Protein AF-A0A7S0H3J4-F1 (afdb_monomer_lite)

pLDDT: mean 91.55, std 8.83, range [59.66, 98.5]

Structure (mmCIF, N/CA/C/O backbone):
data_AF-A0A7S0H3J4-F1
#
_entry.id   AF-A0A7S0H3J4-F1
#
loop_
_atom_site.group_PDB
_atom_site.id
_atom_site.type_symbol
_atom_site.label_atom_id
_atom_site.label_alt_id
_atom_site.label_comp_id
_atom_site.label_asym_id
_atom_site.label_entity_id
_atom_site.label_seq_id
_atom_site.pdbx_PDB_ins_code
_atom_site.Cartn_x
_atom_site.Cartn_y
_atom_site.Cartn_z
_atom_site.occupancy
_atom_site.B_iso_or_equiv
_atom_site.auth_seq_id
_atom_site.auth_comp_id
_atom_site.auth_asym_id
_atom_site.auth_atom_id
_atom_site.pdbx_PDB_model_num
ATOM 1 N N . MET A 1 1 ? 15.951 2.428 -13.090 1.00 91.62 1 MET A N 1
ATOM 2 C CA . MET A 1 1 ? 15.446 2.429 -11.697 1.00 91.62 1 MET A CA 1
ATOM 3 C C . MET A 1 1 ? 15.013 3.798 -11.213 1.00 91.62 1 MET A C 1
ATOM 5 O O . MET A 1 1 ? 13.937 3.870 -10.650 1.00 91.62 1 MET A O 1
ATOM 9 N N . GLU A 1 2 ? 15.771 4.869 -11.449 1.00 92.75 2 GLU A N 1
ATOM 10 C CA . GLU A 1 2 ? 15.424 6.217 -10.960 1.00 92.75 2 GLU A CA 1
ATOM 11 C C . GLU A 1 2 ? 14.005 6.674 -11.337 1.00 92.75 2 GLU A C 1
ATOM 13 O O . GLU A 1 2 ? 13.215 7.003 -10.460 1.00 92.75 2 GLU A O 1
ATOM 18 N N . LYS A 1 3 ? 13.626 6.559 -12.618 1.00 90.44 3 LYS A N 1
ATOM 19 C CA . LYS A 1 3 ? 12.255 6.855 -13.075 1.00 90.44 3 LYS A CA 1
ATOM 20 C C . LYS A 1 3 ? 11.191 6.038 -12.329 1.00 90.44 3 LYS A C 1
ATOM 22 O O . LYS A 1 3 ? 10.185 6.591 -11.914 1.00 90.44 3 LYS A O 1
ATOM 27 N N . LEU A 1 4 ? 11.425 4.737 -12.123 1.00 93.88 4 LEU A N 1
ATOM 28 C CA . LEU A 1 4 ? 10.499 3.881 -11.370 1.00 93.88 4 LEU A CA 1
ATOM 29 C C . LEU A 1 4 ? 10.384 4.332 -9.907 1.00 93.88 4 LEU A C 1
ATOM 31 O O . LEU A 1 4 ? 9.294 4.306 -9.345 1.00 93.88 4 LEU A O 1
ATOM 35 N N . ALA A 1 5 ? 11.494 4.746 -9.293 1.00 95.81 5 ALA A N 1
ATOM 36 C CA . ALA A 1 5 ? 11.522 5.196 -7.906 1.00 95.81 5 ALA A CA 1
ATOM 37 C C . ALA A 1 5 ? 10.745 6.507 -7.709 1.00 95.81 5 ALA A C 1
ATOM 39 O O . ALA A 1 5 ? 9.958 6.595 -6.773 1.00 95.81 5 ALA A O 1
ATOM 40 N N . VAL A 1 6 ? 10.918 7.487 -8.603 1.00 95.50 6 VAL A N 1
ATOM 41 C CA . VAL A 1 6 ? 10.174 8.758 -8.553 1.00 95.50 6 VAL A CA 1
ATOM 42 C C . VAL A 1 6 ? 8.676 8.507 -8.720 1.00 95.50 6 VAL A C 1
ATOM 44 O O . VAL A 1 6 ? 7.904 8.824 -7.821 1.00 95.50 6 VAL A O 1
ATOM 47 N N . GLU A 1 7 ? 8.275 7.836 -9.804 1.00 94.62 7 GLU A N 1
ATOM 48 C CA . GLU A 1 7 ? 6.858 7.586 -10.113 1.00 94.62 7 GLU A CA 1
ATOM 49 C C . GLU A 1 7 ? 6.164 6.772 -9.004 1.00 94.62 7 GLU A C 1
ATOM 51 O O . GLU A 1 7 ? 5.056 7.099 -8.581 1.00 94.62 7 GLU A O 1
ATOM 56 N N . SER A 1 8 ? 6.823 5.731 -8.474 1.00 97.12 8 SER A N 1
ATOM 57 C CA . SER A 1 8 ? 6.247 4.910 -7.397 1.00 97.12 8 SER A CA 1
ATOM 58 C C . SER A 1 8 ? 6.123 5.672 -6.078 1.00 97.12 8 SER A C 1
ATOM 60 O O . SER A 1 8 ? 5.099 5.554 -5.404 1.00 97.12 8 SER A O 1
ATOM 62 N N . CYS A 1 9 ? 7.135 6.464 -5.712 1.00 97.44 9 CYS A N 1
ATOM 63 C CA . CYS A 1 9 ? 7.139 7.254 -4.484 1.00 97.44 9 CYS A CA 1
ATOM 64 C C . CYS A 1 9 ? 6.070 8.348 -4.525 1.00 97.44 9 CYS A C 1
ATOM 66 O O . CYS A 1 9 ? 5.322 8.512 -3.558 1.00 97.44 9 CYS A O 1
ATOM 68 N N . ASP A 1 10 ? 5.955 9.052 -5.650 1.00 97.19 10 ASP A N 1
ATOM 69 C CA . ASP A 1 10 ? 4.958 10.103 -5.833 1.00 97.19 10 ASP A CA 1
ATOM 70 C C . ASP A 1 10 ? 3.545 9.521 -5.799 1.00 97.19 10 ASP A C 1
ATOM 72 O O . ASP A 1 10 ? 2.686 10.029 -5.075 1.00 97.19 10 ASP A O 1
ATOM 76 N N . TYR A 1 11 ? 3.311 8.398 -6.487 1.00 97.81 11 TYR A N 1
ATOM 77 C CA . TYR A 1 11 ? 2.022 7.712 -6.438 1.00 97.81 11 TYR A CA 1
ATOM 78 C C . TYR A 1 11 ? 1.669 7.255 -5.017 1.00 97.81 11 TYR A C 1
ATOM 80 O O . TYR A 1 11 ? 0.573 7.535 -4.527 1.00 97.81 11 TYR A O 1
ATOM 88 N N . TYR A 1 12 ? 2.609 6.611 -4.318 1.00 98.19 12 TYR A N 1
ATOM 89 C CA . TYR A 1 12 ? 2.420 6.190 -2.930 1.00 98.19 12 TYR A CA 1
ATOM 90 C C . TYR A 1 12 ? 2.068 7.376 -2.027 1.00 98.19 12 TYR A C 1
ATOM 92 O O . TYR A 1 12 ? 1.107 7.310 -1.262 1.00 98.19 12 TYR A O 1
ATOM 100 N N . ARG A 1 13 ? 2.821 8.480 -2.119 1.00 97.12 13 ARG A N 1
ATOM 101 C CA . ARG A 1 13 ? 2.597 9.667 -1.283 1.00 97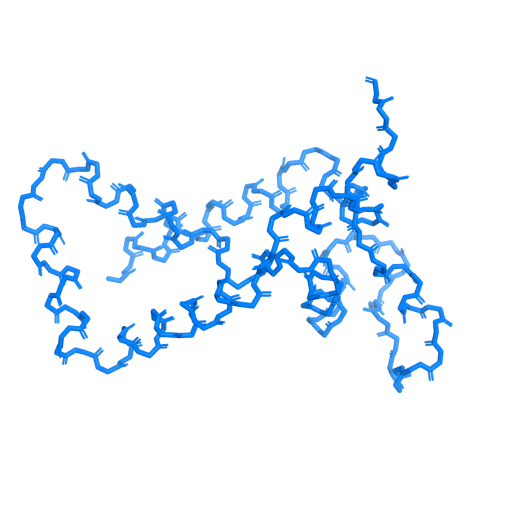.12 13 ARG A CA 1
ATOM 102 C C . ARG A 1 13 ? 1.260 10.327 -1.580 1.00 97.12 13 ARG A C 1
ATOM 104 O O . ARG A 1 13 ? 0.574 10.740 -0.648 1.00 97.12 13 ARG A O 1
ATOM 111 N N . ASN A 1 14 ? 0.870 10.380 -2.849 1.00 97.56 14 ASN A N 1
ATOM 112 C CA . ASN A 1 14 ? -0.416 10.933 -3.243 1.00 97.56 14 ASN A CA 1
ATOM 113 C C . ASN A 1 14 ? -1.583 10.133 -2.654 1.00 97.56 14 ASN A C 1
ATOM 115 O O . ASN A 1 14 ? -2.521 10.719 -2.114 1.00 97.56 14 ASN A O 1
ATOM 119 N N . VAL A 1 15 ? -1.493 8.803 -2.665 1.00 97.50 15 VAL A N 1
ATOM 120 C CA . VAL A 1 15 ? -2.519 7.944 -2.061 1.00 97.50 15 VAL A CA 1
ATOM 121 C C . VAL A 1 15 ? -2.498 8.041 -0.531 1.00 97.50 15 VAL A C 1
ATOM 123 O O . VAL A 1 15 ? -3.525 8.297 0.083 1.00 97.50 15 VAL A O 1
ATOM 126 N N . VAL A 1 16 ? -1.339 7.884 0.109 1.00 96.56 16 VAL A N 1
ATOM 127 C CA . VAL A 1 16 ? -1.261 7.732 1.575 1.00 96.56 16 VAL A CA 1
ATOM 128 C C . VAL A 1 16 ? -1.343 9.060 2.331 1.00 96.56 16 VAL A C 1
ATOM 130 O O . VAL A 1 16 ? -1.910 9.111 3.423 1.00 96.56 16 VAL A O 1
ATOM 133 N N . TYR A 1 17 ? -0.761 10.133 1.792 1.00 94.94 17 TYR A N 1
ATOM 134 C CA . TYR A 1 17 ? -0.661 11.419 2.489 1.00 94.94 17 TYR A CA 1
ATOM 135 C C . TYR A 1 17 ? -1.597 12.486 1.926 1.00 94.94 17 TYR A C 1
ATOM 137 O O . TYR A 1 17 ? -2.098 13.297 2.703 1.00 94.94 17 TYR A O 1
ATOM 145 N N . ASN A 1 18 ? -1.856 12.476 0.615 1.00 95.38 18 ASN A N 1
ATOM 146 C CA . ASN A 1 18 ? -2.610 13.553 -0.039 1.00 95.38 18 ASN A CA 1
ATOM 147 C C . ASN A 1 18 ? -4.078 13.194 -0.320 1.00 95.38 18 ASN A C 1
ATOM 149 O O . ASN A 1 18 ? -4.870 14.078 -0.640 1.00 95.38 18 ASN A O 1
ATOM 153 N N . THR A 1 19 ? -4.476 11.926 -0.174 1.00 96.12 19 THR A N 1
ATOM 154 C CA . THR A 1 19 ? -5.883 11.529 -0.320 1.00 96.12 19 THR A CA 1
ATOM 155 C C . THR A 1 19 ? -6.665 11.898 0.934 1.00 96.12 19 THR A C 1
ATOM 157 O O . THR A 1 19 ? -6.429 11.378 2.031 1.00 96.12 19 THR A O 1
ATOM 160 N N . ARG A 1 20 ? -7.636 12.802 0.772 1.00 94.62 20 ARG A N 1
ATOM 161 C CA . ARG A 1 20 ? -8.559 13.176 1.847 1.00 94.62 20 ARG A CA 1
ATOM 162 C C . ARG A 1 20 ? -9.302 11.932 2.338 1.00 94.62 20 ARG A C 1
ATOM 164 O O . ARG A 1 20 ? -9.814 11.162 1.537 1.00 94.62 20 ARG A O 1
ATOM 171 N N . GLY A 1 21 ? -9.351 11.748 3.654 1.00 94.06 21 GLY A N 1
ATOM 172 C CA . GLY A 1 21 ? -10.011 10.596 4.274 1.00 94.06 21 GLY A CA 1
ATOM 173 C C . GLY A 1 21 ? -9.157 9.326 4.352 1.00 94.06 21 GLY A C 1
ATOM 174 O O . GLY A 1 21 ? -9.588 8.373 4.987 1.00 94.06 21 GLY A O 1
ATOM 175 N N . PHE A 1 22 ? -7.922 9.298 3.822 1.00 95.56 22 PHE A N 1
ATOM 176 C CA . PHE A 1 22 ? -7.090 8.083 3.857 1.00 95.56 22 PHE A CA 1
ATOM 177 C C . PHE A 1 22 ? -6.886 7.527 5.274 1.00 95.56 22 PHE A C 1
ATOM 179 O O . PHE A 1 22 ? -7.004 6.328 5.504 1.00 95.56 22 PHE A O 1
ATOM 186 N N . ASN A 1 23 ? -6.600 8.396 6.250 1.00 93.56 23 ASN A N 1
ATOM 187 C CA . ASN A 1 23 ? -6.393 7.976 7.640 1.00 93.56 23 ASN A CA 1
ATOM 188 C C . ASN A 1 23 ? -7.658 7.381 8.275 1.00 93.56 23 ASN A C 1
ATOM 190 O O . ASN A 1 23 ? -7.559 6.490 9.119 1.00 93.56 23 ASN A O 1
ATOM 194 N N . GLU A 1 24 ? -8.823 7.907 7.906 1.00 94.06 24 GLU A N 1
ATOM 195 C CA . GLU A 1 24 ? -10.114 7.420 8.379 1.00 94.06 24 GLU A CA 1
ATOM 196 C C . GLU A 1 24 ? -10.431 6.077 7.732 1.00 94.06 24 GLU A C 1
ATOM 198 O O . GLU A 1 24 ? -10.609 5.099 8.452 1.00 94.06 24 GLU A O 1
ATOM 203 N N . PHE A 1 25 ? -10.342 6.005 6.401 1.00 95.62 25 PHE A N 1
ATOM 204 C CA . PHE A 1 25 ? -10.478 4.770 5.640 1.00 95.62 25 PHE A CA 1
ATOM 205 C C . PHE A 1 25 ? -9.558 3.674 6.178 1.00 95.62 25 PHE A C 1
ATOM 207 O O . PHE A 1 25 ? -10.027 2.591 6.495 1.00 95.62 25 PHE A O 1
ATOM 214 N N . PHE A 1 26 ? -8.266 3.947 6.364 1.00 95.75 26 PHE A N 1
ATOM 215 C CA . PHE A 1 26 ? -7.315 2.987 6.930 1.00 95.75 26 PHE A CA 1
ATOM 216 C C . PHE A 1 26 ? -7.712 2.521 8.339 1.00 95.75 26 PHE A C 1
ATOM 218 O O . PHE A 1 26 ? -7.550 1.351 8.673 1.00 95.75 26 PHE A O 1
ATOM 225 N N . GLY A 1 27 ? -8.222 3.428 9.173 1.00 94.31 27 GLY A N 1
ATOM 226 C CA . GLY A 1 27 ? -8.648 3.105 10.530 1.00 94.31 27 GLY A CA 1
ATOM 227 C C . GLY A 1 27 ? -9.962 2.327 10.623 1.00 94.31 27 GLY A C 1
ATOM 228 O O . GLY A 1 27 ? -10.189 1.730 11.665 1.00 94.31 27 GLY A O 1
ATOM 229 N N . LEU A 1 28 ? -10.806 2.372 9.588 1.00 95.62 28 LEU A N 1
ATOM 230 C CA . LEU A 1 28 ? -12.084 1.653 9.511 1.00 95.62 28 LEU A CA 1
ATOM 231 C C . LEU A 1 28 ? -11.948 0.327 8.752 1.00 95.62 28 LEU A C 1
ATOM 233 O O . LEU A 1 28 ? -12.432 -0.705 9.191 1.00 95.62 28 LEU A O 1
ATOM 237 N N . SER A 1 29 ? -11.236 0.348 7.627 1.00 96.62 29 SER A N 1
ATOM 238 C CA . SER A 1 29 ? -11.038 -0.809 6.746 1.00 96.62 29 SER A CA 1
ATOM 239 C C . SER A 1 29 ? -9.952 -1.770 7.224 1.00 96.62 29 SER A C 1
ATOM 241 O O . SER A 1 29 ? -9.701 -2.765 6.553 1.00 96.62 29 SER A O 1
ATOM 243 N N . THR A 1 30 ? -9.270 -1.488 8.341 1.00 96.75 30 THR A N 1
ATOM 244 C CA . THR A 1 30 ? -8.264 -2.382 8.928 1.00 96.75 30 THR A CA 1
ATOM 245 C C . THR A 1 30 ? -8.378 -2.413 10.449 1.00 96.75 30 THR A C 1
ATOM 247 O O . THR A 1 30 ? -8.716 -1.390 11.043 1.00 96.75 30 THR A O 1
ATOM 250 N N . PRO A 1 31 ? -7.982 -3.518 11.110 1.00 94.75 31 PRO A N 1
ATOM 251 C CA . PRO A 1 31 ? -8.048 -3.627 12.566 1.00 94.75 31 PRO A CA 1
ATOM 252 C C . PRO A 1 31 ? -6.904 -2.881 13.285 1.00 94.75 31 PRO A C 1
ATOM 254 O O . PRO A 1 31 ? -6.467 -3.267 14.368 1.00 94.75 31 PRO A O 1
ATOM 257 N N . VAL A 1 32 ? -6.300 -1.859 12.662 1.00 92.00 32 VAL A N 1
ATOM 258 C CA . VAL A 1 32 ? -5.098 -1.189 13.195 1.00 92.00 32 VAL A CA 1
ATOM 259 C C . VAL A 1 32 ? -5.346 -0.520 14.550 1.00 92.00 32 VAL A C 1
ATOM 261 O O . VAL A 1 32 ? -4.408 -0.375 15.340 1.00 92.00 32 VAL A O 1
ATOM 264 N N . ARG A 1 33 ? -6.583 -0.081 14.813 1.00 89.19 33 ARG A N 1
ATOM 265 C CA . ARG A 1 33 ? -6.968 0.546 16.083 1.00 89.19 33 ARG A CA 1
ATOM 266 C C . ARG A 1 33 ? -7.004 -0.516 17.176 1.00 89.19 33 ARG A C 1
ATOM 268 O O . ARG A 1 33 ? -6.280 -0.395 18.158 1.00 89.19 33 ARG A O 1
ATOM 275 N N . GLU A 1 34 ? -7.693 -1.614 16.901 1.00 90.31 34 GLU A N 1
ATOM 276 C CA . GLU A 1 34 ? -7.876 -2.761 17.783 1.00 90.31 34 GLU A CA 1
ATOM 277 C C . GLU A 1 34 ? -6.532 -3.433 18.085 1.00 90.31 34 GLU A C 1
ATOM 279 O O . GLU A 1 34 ? -6.229 -3.718 19.237 1.00 90.31 34 GLU A O 1
ATOM 284 N N . ILE A 1 35 ? -5.652 -3.599 17.089 1.00 86.00 35 ILE A N 1
ATOM 285 C CA . ILE A 1 35 ? -4.280 -4.107 17.288 1.00 86.00 35 ILE A CA 1
ATOM 286 C C . ILE A 1 35 ? -3.497 -3.253 18.296 1.00 86.00 35 ILE A C 1
ATOM 288 O O . ILE A 1 35 ? -2.640 -3.774 19.009 1.00 86.00 35 ILE A O 1
ATOM 292 N N . GLY A 1 36 ? -3.751 -1.942 18.339 1.00 81.62 36 GLY A N 1
ATOM 293 C CA . GLY A 1 36 ? -3.140 -1.041 19.313 1.00 81.62 36 GLY A CA 1
ATOM 294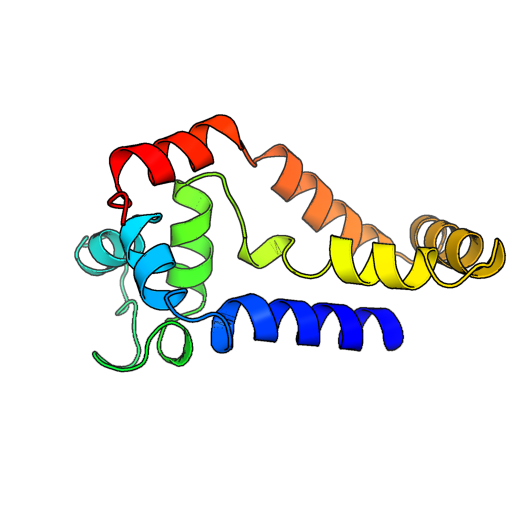 C C . GLY A 1 36 ? -3.629 -1.262 20.744 1.00 81.62 36 GLY A C 1
ATOM 295 O O . GLY A 1 36 ? -2.856 -1.028 21.672 1.00 81.62 36 GLY A O 1
ATOM 296 N N . ASP A 1 37 ? -4.867 -1.726 20.898 1.00 84.88 37 ASP A N 1
ATOM 297 C CA . ASP A 1 37 ? -5.522 -1.962 22.187 1.00 84.88 37 ASP A CA 1
ATOM 298 C C . ASP A 1 37 ? -5.297 -3.395 22.697 1.00 84.88 37 ASP A C 1
ATOM 300 O O . ASP A 1 37 ? -5.302 -3.658 23.903 1.00 84.88 37 ASP A O 1
ATOM 304 N N . LEU A 1 38 ? -5.043 -4.336 21.786 1.00 84.12 38 LEU A N 1
ATOM 305 C CA . LEU A 1 38 ? -4.715 -5.715 22.116 1.00 84.12 38 LEU A CA 1
ATOM 306 C C . LEU A 1 38 ? -3.309 -5.825 22.731 1.00 84.12 38 LEU A C 1
ATOM 308 O O . LEU A 1 38 ? -2.326 -5.276 22.229 1.00 84.12 38 LEU A O 1
ATOM 312 N N . LYS A 1 39 ? -3.177 -6.643 23.785 1.00 77.44 39 LYS A N 1
ATOM 313 C CA . LYS A 1 39 ? -1.902 -6.940 24.475 1.00 77.44 39 LYS A CA 1
ATOM 314 C C . LYS A 1 39 ? -0.989 -7.895 23.681 1.00 77.44 39 LYS A C 1
ATOM 316 O O . LYS A 1 39 ? -0.372 -8.787 24.253 1.00 77.44 39 LYS A O 1
ATOM 321 N N . ILE A 1 40 ? -0.927 -7.738 22.358 1.00 79.50 40 ILE A N 1
ATOM 322 C CA . ILE A 1 40 ? -0.146 -8.590 21.444 1.00 79.50 40 ILE A CA 1
ATOM 323 C C . ILE A 1 40 ? 1.261 -8.010 21.221 1.00 79.50 40 ILE A C 1
ATOM 325 O O . ILE A 1 40 ? 2.219 -8.744 20.991 1.00 79.50 40 ILE A O 1
ATOM 329 N N . GLY A 1 41 ? 1.409 -6.684 21.299 1.00 73.69 41 GLY A N 1
ATOM 330 C CA . GLY A 1 41 ? 2.685 -5.997 21.105 1.00 73.69 41 GLY A CA 1
ATOM 331 C C . GLY A 1 41 ? 3.366 -5.606 22.417 1.00 73.69 41 GLY A C 1
ATOM 332 O O . GLY A 1 41 ? 2.726 -5.114 23.337 1.00 73.69 41 GLY A O 1
ATOM 333 N N . SER A 1 42 ? 4.696 -5.716 22.472 1.00 80.00 42 SER A N 1
ATOM 334 C CA . SER A 1 42 ? 5.504 -5.189 23.589 1.00 80.00 42 SER A CA 1
ATOM 335 C C . SER A 1 42 ? 5.694 -3.667 23.546 1.00 80.00 42 SER A C 1
ATOM 337 O O . SER A 1 42 ? 6.204 -3.069 24.491 1.00 80.00 42 SER A O 1
ATOM 339 N N . ARG A 1 43 ? 5.344 -3.025 22.424 1.00 82.31 43 ARG A N 1
ATOM 340 C CA . ARG A 1 43 ? 5.594 -1.604 22.156 1.00 82.31 43 ARG A CA 1
ATOM 341 C C . ARG A 1 43 ? 4.309 -0.900 21.713 1.00 82.31 43 ARG A C 1
ATOM 343 O O . ARG A 1 43 ? 3.533 -1.502 20.975 1.00 82.31 43 ARG A O 1
ATOM 350 N N . PRO A 1 44 ? 4.143 0.399 22.031 1.00 78.06 44 PRO A N 1
ATOM 351 C CA . PRO A 1 44 ? 3.019 1.189 21.535 1.00 78.06 44 PRO A CA 1
ATOM 352 C C . PRO A 1 44 ? 2.983 1.228 20.003 1.00 78.06 44 PRO A C 1
ATOM 354 O O . PRO A 1 44 ? 4.019 1.431 19.360 1.00 78.06 44 PRO A O 1
ATOM 357 N N . SER A 1 45 ? 1.792 1.101 19.416 1.00 78.94 45 SER A N 1
ATOM 358 C CA . SER A 1 45 ? 1.592 1.113 17.959 1.00 78.94 45 SER A CA 1
ATOM 359 C C . SER A 1 45 ? 1.903 2.476 17.313 1.00 78.94 45 SER A C 1
ATOM 361 O O . SER A 1 45 ? 2.316 2.555 16.151 1.00 78.94 45 SER A O 1
ATOM 363 N N . ARG A 1 46 ? 1.781 3.569 18.077 1.00 79.19 46 ARG A N 1
ATOM 364 C CA . ARG A 1 46 ? 2.006 4.952 17.628 1.00 79.19 46 ARG A CA 1
ATOM 365 C C . ARG A 1 46 ? 3.067 5.664 18.465 1.00 79.19 46 ARG A C 1
ATOM 367 O O . ARG A 1 46 ? 3.335 5.298 19.606 1.00 79.19 46 ARG A O 1
ATOM 374 N N . ARG A 1 47 ? 3.694 6.687 17.877 1.00 79.50 47 ARG A N 1
ATOM 375 C CA . ARG A 1 47 ? 4.635 7.592 18.570 1.00 79.50 47 ARG A CA 1
ATOM 376 C C . ARG A 1 47 ? 3.932 8.752 19.286 1.00 79.50 47 ARG A C 1
ATOM 378 O O . ARG A 1 47 ? 4.498 9.309 20.212 1.00 79.50 47 ARG A O 1
ATOM 385 N N . SER A 1 48 ? 2.728 9.118 18.849 1.00 76.69 48 SER A N 1
ATOM 386 C CA . SER A 1 48 ? 1.864 10.135 19.464 1.00 76.69 48 SER A CA 1
ATOM 387 C C . SER A 1 48 ? 0.396 9.786 19.194 1.00 76.69 48 SER A C 1
ATOM 389 O O . SER A 1 48 ? 0.108 9.091 18.216 1.00 76.69 48 SER A O 1
ATOM 391 N N . LYS A 1 49 ? -0.523 10.257 20.050 1.00 66.88 49 LYS A N 1
ATOM 392 C CA . LYS A 1 49 ? -1.975 10.048 19.893 1.00 66.88 49 LYS A CA 1
ATOM 393 C C . LYS A 1 49 ? -2.544 10.773 18.663 1.00 66.88 49 LYS A C 1
ATOM 395 O O . LYS A 1 49 ? -3.480 10.275 18.051 1.00 66.88 49 LYS A O 1
ATOM 400 N N . ALA A 1 50 ? -1.947 11.897 18.262 1.00 62.91 50 ALA A N 1
ATOM 401 C CA . ALA A 1 50 ? -2.334 12.661 17.074 1.00 62.91 50 ALA A CA 1
ATOM 402 C C . ALA A 1 50 ? -1.369 12.406 15.900 1.00 62.91 50 ALA A C 1
ATOM 404 O O . ALA A 1 50 ? -0.180 12.185 16.128 1.00 62.91 50 ALA A O 1
ATOM 405 N N . GLY A 1 51 ? -1.852 12.478 14.649 1.00 67.00 51 GLY A N 1
ATOM 406 C CA . GLY A 1 51 ? -0.987 12.544 13.454 1.00 67.00 51 GLY A CA 1
ATOM 407 C C . GLY A 1 51 ? -1.074 11.400 12.429 1.00 67.00 51 GLY A C 1
ATOM 408 O O . GLY A 1 51 ? -0.117 11.194 11.680 1.00 67.00 51 GLY A O 1
ATOM 409 N N . GLY A 1 52 ? -2.187 10.658 12.361 1.00 82.06 52 GLY A N 1
ATOM 410 C CA . GLY A 1 52 ? -2.472 9.745 11.238 1.00 82.06 52 GLY A CA 1
ATOM 411 C C . GLY A 1 52 ? -1.376 8.701 10.969 1.00 82.06 52 GLY A C 1
ATOM 412 O O . GLY A 1 52 ? -0.740 8.208 11.904 1.00 82.06 52 GLY A O 1
ATOM 413 N N . VAL A 1 53 ? -1.144 8.354 9.701 1.00 85.44 53 VAL A N 1
ATOM 414 C CA . VAL A 1 53 ? -0.095 7.399 9.285 1.00 85.44 53 VAL A CA 1
ATOM 415 C C . VAL A 1 53 ? 1.320 7.891 9.626 1.00 85.44 53 VAL A C 1
ATOM 417 O O . VAL A 1 53 ? 2.174 7.082 9.974 1.00 85.44 53 VAL A O 1
ATOM 420 N N . THR A 1 54 ? 1.584 9.204 9.633 1.00 85.81 54 THR A N 1
ATOM 421 C CA . THR A 1 54 ? 2.940 9.753 9.882 1.00 85.81 54 THR A CA 1
ATOM 422 C C . THR A 1 54 ? 3.495 9.460 11.281 1.00 85.81 54 THR A C 1
ATOM 424 O O . THR A 1 54 ? 4.709 9.478 11.490 1.00 85.81 54 THR A O 1
ATOM 427 N N . LYS A 1 55 ? 2.622 9.184 12.257 1.00 88.19 55 LYS A N 1
ATOM 428 C CA . LYS A 1 55 ? 3.008 8.832 13.635 1.00 88.19 55 LYS A CA 1
ATOM 429 C C . LYS A 1 55 ? 2.842 7.342 13.943 1.00 88.19 55 LYS A C 1
ATOM 431 O O . LYS A 1 55 ? 3.119 6.929 15.074 1.00 88.19 55 LYS A O 1
ATOM 436 N N . LEU A 1 56 ? 2.408 6.545 12.968 1.00 89.38 56 LEU A N 1
ATOM 437 C CA . LEU A 1 56 ? 2.282 5.096 13.078 1.00 89.38 56 LEU A CA 1
ATOM 438 C C . LEU A 1 56 ? 3.653 4.428 12.913 1.00 89.38 56 LEU A C 1
ATOM 440 O O . LEU A 1 56 ? 4.498 4.886 12.146 1.00 89.38 56 LEU A O 1
ATOM 444 N N . ARG A 1 57 ? 3.899 3.342 13.648 1.00 91.12 57 ARG A N 1
ATOM 445 C CA . ARG A 1 57 ? 5.108 2.532 13.449 1.00 91.12 57 ARG A CA 1
ATOM 446 C C . ARG A 1 57 ? 4.940 1.589 12.252 1.00 91.12 57 ARG A C 1
ATOM 448 O O . ARG A 1 57 ? 3.828 1.196 11.914 1.00 91.12 57 ARG A O 1
ATOM 455 N N . ALA A 1 58 ? 6.061 1.168 11.667 1.00 91.88 58 ALA A N 1
ATOM 456 C CA . ALA A 1 58 ? 6.071 0.283 10.501 1.00 91.88 58 ALA A CA 1
ATOM 457 C C . ALA A 1 58 ? 5.369 -1.067 10.748 1.00 91.88 58 ALA A C 1
ATOM 459 O O . ALA A 1 58 ? 4.650 -1.537 9.875 1.00 91.88 58 ALA A O 1
ATOM 460 N N . ILE A 1 59 ? 5.525 -1.667 11.938 1.00 91.69 59 ILE A N 1
ATOM 461 C CA . ILE A 1 59 ? 4.882 -2.952 12.262 1.00 91.69 59 ILE A CA 1
ATOM 462 C C . ILE A 1 59 ? 3.346 -2.829 12.206 1.00 91.69 59 ILE A C 1
ATOM 464 O O . ILE A 1 59 ? 2.755 -3.521 11.387 1.00 91.69 59 ILE A O 1
ATOM 468 N N . PRO A 1 60 ? 2.681 -1.931 12.964 1.00 92.56 60 PRO A N 1
ATOM 469 C CA . PRO A 1 60 ? 1.236 -1.717 12.843 1.00 92.56 60 PRO A CA 1
ATOM 470 C C . PRO A 1 60 ? 0.764 -1.333 11.439 1.00 92.56 60 PRO A C 1
ATOM 472 O O . PRO A 1 60 ? -0.313 -1.755 11.034 1.00 92.56 60 PRO A O 1
ATOM 475 N N . TRP A 1 61 ? 1.562 -0.556 10.695 1.00 95.12 61 TRP A N 1
ATOM 476 C CA . TRP A 1 61 ? 1.257 -0.207 9.306 1.00 95.12 61 TRP A CA 1
ATOM 477 C C . TRP A 1 61 ? 1.129 -1.456 8.432 1.00 95.12 61 TRP A C 1
ATOM 479 O O . TRP A 1 61 ? 0.085 -1.687 7.835 1.00 95.12 61 TRP A O 1
ATOM 489 N N . VAL A 1 62 ? 2.162 -2.299 8.404 1.00 96.25 62 VAL A N 1
ATOM 490 C CA . VAL A 1 62 ? 2.162 -3.531 7.602 1.00 96.25 62 VAL A CA 1
ATOM 491 C C . VAL A 1 62 ? 1.148 -4.542 8.137 1.00 96.25 62 VAL A C 1
ATOM 493 O O . VAL A 1 62 ? 0.449 -5.193 7.359 1.00 96.25 62 VAL A O 1
ATOM 496 N N . PHE A 1 63 ? 1.043 -4.667 9.459 1.00 94.88 63 PHE A N 1
ATOM 497 C CA . PHE A 1 63 ? 0.199 -5.667 10.100 1.00 94.88 63 PHE A CA 1
ATOM 498 C C . PHE A 1 63 ? -1.294 -5.392 9.874 1.00 94.88 63 PHE A C 1
ATOM 500 O O . PHE A 1 63 ? -2.010 -6.322 9.517 1.00 94.88 63 PHE A O 1
ATOM 507 N N . GLY A 1 64 ? -1.750 -4.135 9.962 1.00 95.62 64 GLY A N 1
ATOM 508 C CA . GLY A 1 64 ? -3.150 -3.770 9.695 1.00 95.62 64 GLY A CA 1
ATOM 509 C C . GLY A 1 64 ? -3.620 -4.199 8.300 1.00 95.62 64 GLY A C 1
ATOM 510 O O . GLY A 1 64 ? -4.619 -4.900 8.173 1.00 95.62 64 GLY A O 1
ATOM 511 N N . TRP A 1 65 ? -2.845 -3.885 7.257 1.00 98.06 65 TRP A N 1
ATOM 512 C CA . TRP A 1 65 ? -3.164 -4.289 5.878 1.00 98.06 65 TRP A CA 1
ATOM 513 C C . TRP A 1 65 ? -2.975 -5.778 5.590 1.00 98.06 65 TRP A C 1
ATOM 515 O O . TRP A 1 65 ? -3.524 -6.295 4.618 1.00 98.06 65 TRP A O 1
ATOM 525 N N . THR A 1 66 ? -2.168 -6.465 6.399 1.00 98.00 66 THR A N 1
ATOM 526 C CA . THR A 1 66 ? -1.993 -7.917 6.293 1.00 98.00 66 THR A CA 1
ATOM 527 C C . THR A 1 66 ? -3.240 -8.648 6.781 1.00 98.00 66 THR A C 1
ATOM 529 O O . THR A 1 66 ? -3.642 -9.626 6.157 1.00 98.00 66 THR A O 1
ATOM 532 N N . GLN A 1 67 ? -3.886 -8.158 7.847 1.00 97.44 67 GLN A N 1
ATOM 533 C CA . GLN A 1 67 ? -5.114 -8.765 8.375 1.00 97.44 67 GLN A CA 1
ATOM 534 C C . GLN A 1 67 ? -6.255 -8.746 7.351 1.00 97.44 67 GLN A C 1
ATOM 536 O O . GLN A 1 67 ? -6.990 -9.719 7.235 1.00 97.44 67 GLN A O 1
ATOM 541 N N . THR A 1 68 ? -6.355 -7.685 6.550 1.00 98.00 68 THR A N 1
ATOM 542 C CA . THR A 1 68 ? -7.459 -7.508 5.589 1.00 98.00 68 THR A CA 1
ATOM 543 C C . THR A 1 68 ? -7.170 -8.078 4.210 1.00 98.00 68 THR A C 1
ATOM 545 O O . THR A 1 68 ? -7.918 -7.840 3.266 1.00 98.00 68 THR A O 1
ATOM 548 N N . ARG A 1 69 ? -6.062 -8.821 4.076 1.00 98.38 69 ARG A N 1
ATOM 549 C CA . ARG A 1 69 ? -5.620 -9.460 2.826 1.00 98.38 69 ARG A CA 1
ATOM 550 C C . ARG A 1 69 ? -5.410 -8.476 1.674 1.00 98.38 69 ARG A C 1
ATOM 552 O O . ARG A 1 69 ? -5.324 -8.889 0.523 1.00 98.38 69 ARG A O 1
ATOM 559 N N . PHE A 1 70 ? -5.267 -7.186 1.979 1.00 98.25 70 PHE A N 1
ATOM 560 C CA . PHE A 1 70 ? -5.066 -6.150 0.971 1.00 98.25 70 PHE A CA 1
ATOM 561 C C . PHE A 1 70 ? -3.586 -5.855 0.724 1.00 98.25 70 PHE A C 1
ATOM 563 O O . PHE A 1 70 ? -3.199 -5.536 -0.393 1.00 98.25 70 PHE A O 1
ATOM 570 N N . HIS A 1 71 ? -2.731 -5.978 1.747 1.00 98.12 71 HIS A N 1
ATOM 571 C CA . HIS A 1 71 ? -1.272 -5.821 1.639 1.00 98.12 71 HIS A CA 1
ATOM 572 C C . HIS A 1 71 ? -0.786 -4.518 0.964 1.00 98.12 71 HIS A C 1
ATOM 574 O O . HIS A 1 71 ? 0.318 -4.480 0.414 1.00 98.12 71 HIS A O 1
ATOM 580 N N . LEU A 1 72 ? -1.571 -3.436 1.052 1.00 97.88 72 LEU A N 1
ATOM 581 C CA . LEU A 1 72 ? -1.306 -2.138 0.414 1.00 97.88 72 LEU A CA 1
ATOM 582 C C . LEU A 1 72 ? 0.157 -1.650 0.503 1.00 97.88 72 LEU A C 1
ATOM 584 O O . LEU A 1 72 ? 0.689 -1.217 -0.519 1.00 97.88 72 LEU A O 1
ATOM 588 N N . PRO A 1 73 ? 0.859 -1.738 1.655 1.00 97.31 73 PRO A N 1
ATOM 589 C CA . PRO A 1 73 ? 2.213 -1.199 1.794 1.00 97.31 73 PRO A CA 1
ATOM 590 C C . PRO A 1 73 ? 3.263 -1.848 0.895 1.00 97.31 73 PRO A C 1
ATOM 592 O O . PRO A 1 73 ? 4.346 -1.291 0.753 1.00 97.31 73 PRO A O 1
ATOM 595 N N . VAL A 1 74 ? 2.985 -3.040 0.361 1.00 97.25 74 VAL A N 1
ATOM 596 C CA . VAL A 1 74 ? 3.969 -3.819 -0.397 1.00 97.25 74 VAL A CA 1
ATOM 597 C C . VAL A 1 74 ? 3.928 -3.501 -1.888 1.00 97.25 74 VAL A C 1
ATOM 599 O O . VAL A 1 74 ? 4.975 -3.448 -2.526 1.00 97.25 74 VAL A O 1
ATOM 602 N N . TRP A 1 75 ? 2.739 -3.302 -2.455 1.00 97.19 75 TRP A N 1
ATOM 603 C CA . TRP A 1 75 ? 2.568 -3.180 -3.907 1.00 97.19 75 TRP A CA 1
ATOM 604 C C . TRP A 1 75 ? 2.187 -1.768 -4.368 1.00 97.19 75 TRP A C 1
ATOM 606 O O . TRP A 1 75 ? 2.323 -1.462 -5.557 1.00 97.19 75 TRP A O 1
ATOM 616 N N . LEU A 1 76 ? 1.720 -0.895 -3.465 1.00 98.06 76 LEU A N 1
ATOM 617 C CA . LEU A 1 76 ? 1.270 0.448 -3.826 1.00 98.06 76 LEU A CA 1
ATOM 618 C C . LEU A 1 76 ? 2.393 1.246 -4.507 1.00 98.06 76 LEU A C 1
ATOM 620 O O . LEU A 1 76 ? 3.475 1.419 -3.957 1.00 98.06 76 LEU A O 1
ATOM 624 N N . GLY A 1 77 ? 2.117 1.742 -5.716 1.00 97.19 77 GLY A N 1
ATOM 625 C CA . GLY A 1 77 ? 3.067 2.500 -6.539 1.00 97.19 77 GLY A CA 1
ATOM 626 C C . GLY A 1 77 ? 3.893 1.655 -7.513 1.00 97.19 77 GLY A C 1
ATOM 627 O O . GLY A 1 77 ? 4.313 2.183 -8.540 1.00 97.19 77 GLY A O 1
ATOM 628 N N . VAL A 1 78 ? 4.061 0.347 -7.280 1.00 96.25 78 VAL A N 1
ATOM 629 C CA . VAL A 1 78 ? 4.853 -0.533 -8.165 1.00 96.25 78 VAL A CA 1
ATOM 630 C C . VAL A 1 78 ? 4.196 -0.658 -9.539 1.00 96.25 78 VAL A C 1
ATOM 632 O O . VAL A 1 78 ? 4.809 -0.334 -10.556 1.00 96.25 78 VAL A O 1
ATOM 635 N N . GLY A 1 79 ? 2.925 -1.073 -9.569 1.00 92.31 79 GLY A N 1
ATOM 636 C CA . GLY A 1 79 ? 2.174 -1.232 -10.817 1.00 92.31 79 GLY A CA 1
ATOM 637 C C . GLY A 1 79 ? 2.005 0.087 -11.574 1.00 92.31 79 GLY A C 1
ATOM 638 O O . GLY A 1 79 ? 2.141 0.114 -12.793 1.00 92.31 79 GLY A O 1
ATOM 639 N N . ASN A 1 80 ? 1.795 1.196 -10.853 1.00 93.94 80 ASN A N 1
ATOM 640 C CA . ASN A 1 80 ? 1.674 2.520 -11.462 1.00 93.94 80 ASN A CA 1
ATOM 641 C C . ASN A 1 80 ? 2.984 2.961 -12.131 1.00 93.94 80 ASN A C 1
ATOM 643 O O . ASN A 1 80 ? 2.970 3.344 -13.298 1.00 93.94 80 ASN A O 1
ATOM 647 N N . ALA A 1 81 ? 4.120 2.823 -11.443 1.00 93.94 81 ALA A N 1
ATOM 648 C CA . ALA A 1 81 ? 5.423 3.159 -12.007 1.00 93.94 81 ALA A CA 1
ATOM 649 C C . ALA A 1 81 ? 5.758 2.309 -13.243 1.00 93.94 81 ALA A C 1
ATOM 651 O O . ALA A 1 81 ? 6.271 2.830 -14.234 1.00 93.94 81 ALA A O 1
ATOM 652 N N . MET A 1 82 ? 5.436 1.011 -13.215 1.00 91.56 82 MET A N 1
ATOM 653 C CA . MET A 1 82 ? 5.602 0.136 -14.379 1.00 91.56 82 MET A CA 1
ATOM 654 C C . MET A 1 82 ? 4.707 0.560 -15.544 1.00 91.56 82 MET A C 1
ATOM 656 O O . MET A 1 82 ? 5.202 0.694 -16.661 1.00 91.56 82 MET A O 1
ATOM 660 N N . ALA A 1 83 ? 3.421 0.813 -15.288 1.00 90.25 83 ALA A N 1
ATOM 661 C CA . ALA A 1 83 ? 2.478 1.262 -16.307 1.00 90.25 83 ALA A CA 1
ATOM 662 C C . ALA A 1 83 ? 2.944 2.572 -16.956 1.00 90.25 83 ALA A C 1
ATOM 664 O O . ALA A 1 83 ? 3.033 2.642 -18.176 1.00 90.25 83 ALA A O 1
ATOM 665 N N . ARG A 1 84 ? 3.371 3.564 -16.165 1.00 88.94 84 ARG A N 1
ATOM 666 C CA . ARG A 1 84 ? 3.906 4.840 -16.670 1.00 88.94 84 ARG A CA 1
ATOM 667 C C . ARG A 1 84 ? 5.144 4.682 -17.546 1.00 88.94 84 ARG A C 1
ATOM 669 O O . ARG A 1 84 ? 5.301 5.399 -18.534 1.00 88.94 84 ARG A O 1
ATOM 676 N N . VAL A 1 85 ? 6.037 3.756 -17.196 1.00 85.88 85 VAL A N 1
ATOM 677 C CA . VAL A 1 85 ? 7.214 3.450 -18.020 1.00 85.88 85 VAL A CA 1
ATOM 678 C C . VAL A 1 85 ? 6.811 2.774 -19.333 1.00 85.88 85 VAL A C 1
ATOM 680 O O . VAL A 1 85 ? 7.428 3.056 -20.354 1.00 85.88 85 VAL A O 1
ATOM 683 N N . LEU A 1 86 ? 5.774 1.933 -19.326 1.00 86.38 86 LEU A N 1
ATOM 684 C CA . LEU A 1 86 ? 5.278 1.228 -20.513 1.00 86.38 86 LEU A CA 1
ATOM 685 C C . LEU A 1 86 ? 4.368 2.092 -21.413 1.00 86.38 86 LEU A C 1
ATOM 687 O O . LEU A 1 86 ? 4.331 1.871 -22.621 1.00 86.38 86 LEU A O 1
ATOM 691 N N . GLU A 1 87 ? 3.657 3.076 -20.853 1.00 83.81 87 GLU A N 1
ATOM 692 C CA . GLU A 1 87 ? 2.822 4.050 -21.581 1.00 83.81 87 GLU A CA 1
ATOM 693 C C . GLU A 1 87 ? 3.656 4.985 -22.467 1.00 83.81 87 GLU A C 1
ATOM 695 O O . GLU A 1 87 ? 3.202 5.420 -23.531 1.00 83.81 87 GLU A O 1
ATOM 700 N N . LYS A 1 88 ? 4.891 5.295 -22.050 1.00 72.12 88 LYS A N 1
ATOM 701 C CA . LYS A 1 88 ? 5.861 6.025 -22.872 1.00 72.12 88 LYS A CA 1
ATOM 702 C C . LYS A 1 88 ? 6.247 5.116 -24.042 1.00 72.12 88 LYS A C 1
ATOM 704 O O . LYS A 1 88 ? 7.085 4.236 -23.895 1.00 72.12 88 LYS A O 1
ATOM 709 N N . LYS A 1 89 ? 5.562 5.294 -25.179 1.00 61.31 89 LYS A N 1
ATOM 710 C CA . LYS A 1 89 ? 5.664 4.470 -26.397 1.00 61.31 89 LYS A CA 1
ATOM 711 C C . LYS A 1 89 ? 7.115 4.061 -26.699 1.00 61.31 89 LYS A C 1
ATOM 713 O O . LYS A 1 89 ? 7.908 4.892 -27.132 1.00 61.31 89 LYS A O 1
ATOM 718 N N . GLY A 1 90 ? 7.425 2.773 -26.536 1.00 61.88 90 GLY A N 1
ATOM 719 C CA . GLY A 1 90 ? 8.723 2.206 -26.898 1.00 61.88 90 GLY A CA 1
ATOM 720 C C . GLY A 1 90 ? 8.847 0.715 -26.568 1.00 61.88 90 GLY A C 1
ATOM 721 O O . GLY A 1 90 ? 8.582 0.273 -25.453 1.00 61.88 90 GLY A O 1
ATOM 722 N N . SER A 1 91 ? 9.285 -0.094 -27.539 1.00 71.62 91 SER A N 1
ATOM 723 C CA . SER A 1 91 ? 9.682 -1.495 -27.302 1.00 71.62 91 SER A CA 1
ATOM 724 C C . SER A 1 91 ? 10.918 -1.599 -26.394 1.00 71.62 91 SER A C 1
ATOM 726 O O . SER A 1 91 ? 11.130 -2.622 -25.740 1.00 71.62 91 SER A O 1
ATOM 728 N N . LYS A 1 92 ? 11.710 -0.521 -26.322 1.00 85.50 92 LYS A N 1
ATOM 729 C CA . LYS A 1 92 ? 12.973 -0.432 -25.587 1.00 85.50 92 LYS A CA 1
ATOM 730 C C . LYS A 1 92 ? 12.777 -0.479 -24.072 1.00 85.50 92 LYS A C 1
ATOM 732 O O . LYS A 1 92 ? 13.489 -1.217 -23.401 1.00 85.50 92 LYS A O 1
ATOM 737 N N . GLU A 1 93 ? 11.810 0.254 -23.531 1.00 87.31 93 GLU A N 1
ATOM 738 C CA . GLU A 1 93 ? 11.503 0.302 -22.098 1.00 87.31 93 GLU A CA 1
ATOM 739 C C . GLU A 1 93 ? 11.015 -1.058 -21.599 1.00 87.31 93 GLU A C 1
ATOM 741 O O . GLU A 1 93 ? 11.491 -1.563 -20.581 1.00 87.31 93 GLU A O 1
ATOM 746 N N . ARG A 1 94 ? 10.123 -1.697 -22.366 1.00 88.88 94 ARG A N 1
ATOM 747 C CA . ARG A 1 94 ? 9.673 -3.064 -22.088 1.00 88.88 94 ARG A CA 1
ATOM 748 C C . ARG A 1 94 ? 10.837 -4.055 -22.136 1.00 88.88 94 ARG A C 1
ATOM 750 O O . ARG A 1 94 ? 10.965 -4.874 -21.228 1.00 88.88 94 ARG A O 1
ATOM 757 N N . GLY A 1 95 ? 11.686 -3.967 -23.162 1.00 91.88 95 GLY A N 1
ATOM 758 C CA . GLY A 1 95 ? 12.887 -4.796 -23.286 1.00 91.88 95 GLY A CA 1
ATOM 759 C C . GLY A 1 95 ? 13.830 -4.628 -22.095 1.00 91.88 95 GLY A C 1
ATOM 760 O O . GLY A 1 95 ? 14.268 -5.619 -21.521 1.00 91.88 95 GLY A O 1
ATOM 761 N N . ALA A 1 96 ? 14.060 -3.389 -21.656 1.00 92.19 96 ALA A N 1
ATOM 762 C CA . ALA A 1 96 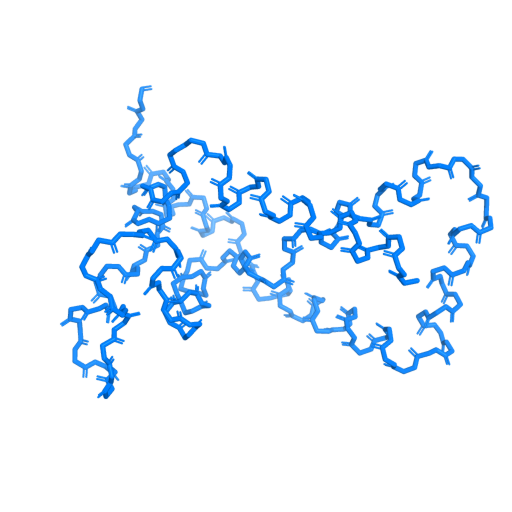? 14.891 -3.090 -20.496 1.00 92.19 96 ALA A CA 1
ATOM 763 C C . ALA A 1 96 ? 14.323 -3.679 -19.196 1.00 92.19 96 ALA A C 1
ATOM 765 O O . ALA A 1 96 ? 15.080 -4.246 -18.418 1.00 92.19 96 ALA A O 1
ATOM 766 N N . LEU A 1 97 ? 13.007 -3.601 -18.958 1.00 92.94 97 LEU A N 1
ATOM 767 C CA . LEU A 1 97 ? 12.385 -4.203 -17.769 1.00 92.94 97 LEU A CA 1
ATOM 768 C C . LEU A 1 97 ? 12.506 -5.733 -17.759 1.00 92.94 97 LEU A C 1
ATOM 770 O O . LEU A 1 97 ? 12.810 -6.320 -16.720 1.00 92.94 97 LEU A O 1
ATOM 774 N N . ILE A 1 98 ? 12.299 -6.373 -18.914 1.00 93.94 98 ILE A N 1
ATOM 775 C CA . ILE A 1 98 ? 12.474 -7.824 -19.064 1.00 93.94 98 ILE A CA 1
ATOM 776 C C . ILE A 1 98 ? 13.935 -8.205 -18.812 1.00 93.94 98 ILE A C 1
ATOM 778 O O . ILE A 1 98 ? 14.199 -9.157 -18.081 1.00 93.94 98 ILE A O 1
ATOM 782 N N . GLU A 1 99 ? 14.878 -7.453 -19.375 1.00 96.31 99 GLU A N 1
ATOM 783 C CA . GLU A 1 99 ? 16.306 -7.709 -19.195 1.00 96.31 99 GLU A CA 1
ATOM 784 C C . GLU A 1 99 ? 16.745 -7.490 -17.745 1.00 96.31 99 GLU A C 1
ATOM 786 O O . GLU A 1 99 ? 17.458 -8.312 -17.181 1.00 96.31 99 GLU A O 1
ATOM 791 N N . MET A 1 100 ? 16.239 -6.447 -17.083 1.00 96.50 100 MET A N 1
ATOM 792 C CA . MET A 1 100 ? 16.451 -6.238 -15.651 1.00 96.50 100 MET A CA 1
ATOM 793 C C . MET A 1 100 ? 15.932 -7.430 -14.834 1.00 96.50 100 MET A C 1
ATOM 795 O O . MET A 1 100 ? 16.609 -7.885 -13.919 1.00 96.50 100 MET A O 1
ATOM 799 N N . TYR A 1 101 ? 14.765 -7.987 -15.164 1.00 96.81 101 TYR A N 1
ATOM 800 C CA . TYR A 1 101 ? 14.245 -9.169 -14.466 1.00 96.81 101 TYR A CA 1
ATOM 801 C C . TYR A 1 101 ? 15.096 -10.428 -14.714 1.00 96.81 101 TYR A C 1
ATOM 803 O O . TYR A 1 101 ? 15.345 -11.220 -13.798 1.00 96.81 101 TYR A O 1
ATOM 811 N N . LYS A 1 102 ? 15.583 -10.608 -15.947 1.00 97.88 102 LYS A N 1
ATOM 812 C CA . LYS A 1 102 ? 16.407 -11.759 -16.338 1.00 97.88 102 LYS A CA 1
ATOM 813 C C . LYS A 1 102 ? 17.830 -11.691 -15.801 1.00 97.88 102 LYS A C 1
ATOM 815 O O . LYS A 1 102 ? 18.331 -12.715 -15.353 1.00 97.88 102 LYS A O 1
ATOM 820 N N . SER A 1 103 ? 18.453 -10.526 -15.779 1.00 98.00 103 SER A N 1
ATOM 821 C CA . SER A 1 103 ? 19.905 -10.427 -15.591 1.00 98.00 103 SER A CA 1
ATOM 822 C C . SER A 1 103 ? 20.309 -9.671 -14.330 1.00 98.00 103 SER A C 1
ATOM 824 O O . SER A 1 103 ? 21.477 -9.705 -13.953 1.00 98.00 103 SER A O 1
ATOM 826 N N . TRP A 1 104 ? 19.367 -9.031 -13.626 1.00 98.44 104 TRP A N 1
ATOM 827 C CA . TRP A 1 104 ? 19.668 -8.271 -12.414 1.00 98.44 104 TRP A CA 1
ATOM 828 C C . TRP A 1 104 ? 19.007 -8.867 -11.157 1.00 98.44 104 TRP A C 1
ATOM 830 O O . TRP A 1 104 ? 17.806 -8.674 -10.934 1.00 98.44 104 TRP A O 1
ATOM 840 N N . PRO A 1 105 ? 19.780 -9.534 -10.271 1.00 98.19 105 PRO A N 1
ATOM 841 C CA . PRO A 1 105 ? 19.241 -10.187 -9.074 1.00 98.19 105 PRO A CA 1
ATOM 842 C C . PRO A 1 105 ? 18.451 -9.268 -8.136 1.00 98.19 105 PRO A C 1
ATOM 844 O O . PRO A 1 105 ? 17.445 -9.691 -7.570 1.00 98.19 105 PRO A O 1
ATOM 847 N N . PHE A 1 106 ? 18.866 -8.007 -7.991 1.00 97.69 106 PHE A N 1
ATOM 848 C CA . PHE A 1 106 ? 18.154 -7.017 -7.177 1.00 97.69 106 PHE A CA 1
ATOM 849 C C . PHE A 1 106 ? 16.730 -6.769 -7.691 1.00 97.69 106 PHE A C 1
ATOM 851 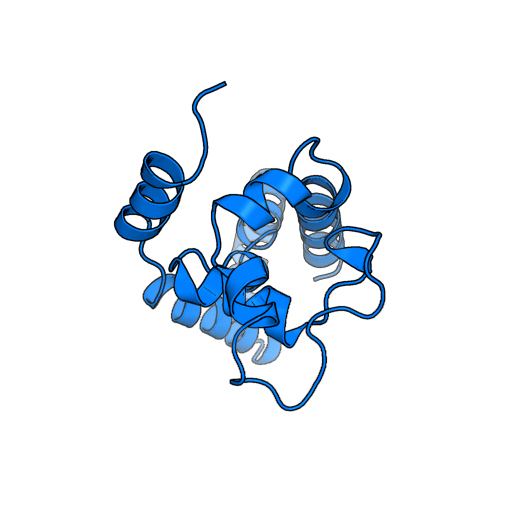O O . PHE A 1 106 ? 15.763 -6.835 -6.928 1.00 97.69 106 PHE A O 1
ATOM 858 N N . PHE A 1 107 ? 16.595 -6.507 -8.995 1.00 97.25 107 PHE A N 1
ATOM 859 C CA . PHE A 1 107 ? 15.297 -6.234 -9.598 1.00 97.25 107 PHE A CA 1
ATOM 860 C C . PHE A 1 107 ? 14.417 -7.481 -9.561 1.00 97.25 107 PHE A C 1
ATOM 862 O O . PHE A 1 107 ? 13.283 -7.404 -9.098 1.00 97.25 107 PHE A O 1
ATOM 869 N N . ARG A 1 108 ? 14.967 -8.645 -9.934 1.00 98.06 108 ARG A N 1
ATOM 870 C CA . ARG A 1 108 ? 14.259 -9.926 -9.837 1.00 98.06 108 ARG A CA 1
ATOM 871 C C . ARG A 1 108 ? 13.719 -10.173 -8.428 1.00 98.06 108 ARG A C 1
ATOM 873 O O . ARG A 1 108 ? 12.531 -10.419 -8.282 1.00 98.06 108 ARG A O 1
ATOM 880 N N . SER A 1 109 ? 14.558 -10.030 -7.401 1.00 98.00 109 SER A N 1
ATOM 881 C CA . SER A 1 109 ? 14.163 -10.272 -6.004 1.00 98.00 109 SER A CA 1
ATOM 882 C C . SER A 1 109 ? 13.078 -9.304 -5.531 1.00 98.00 109 SER A C 1
ATOM 884 O O . SER A 1 109 ? 12.175 -9.696 -4.797 1.00 98.00 109 SER A O 1
ATOM 886 N N . THR A 1 110 ? 13.134 -8.048 -5.986 1.00 96.56 110 THR A N 1
ATOM 887 C CA . THR A 1 110 ? 12.105 -7.042 -5.694 1.00 96.56 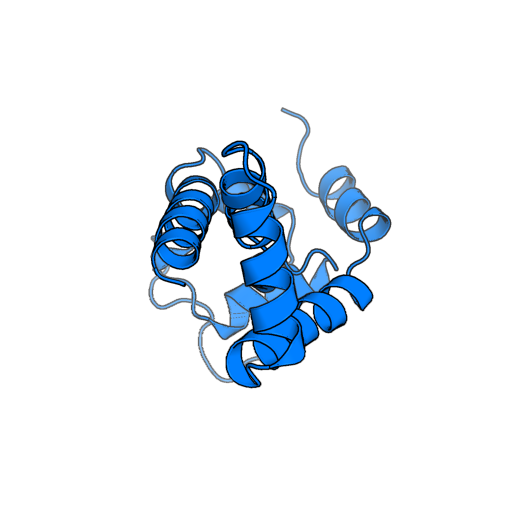110 THR A CA 1
ATOM 888 C C . THR A 1 110 ? 10.764 -7.439 -6.313 1.00 96.56 110 THR A C 1
ATOM 890 O O . THR A 1 110 ? 9.744 -7.403 -5.630 1.00 96.56 110 THR A O 1
ATOM 893 N N . ILE A 1 111 ? 10.757 -7.871 -7.580 1.00 97.06 111 ILE A N 1
ATOM 894 C CA . ILE A 1 111 ? 9.534 -8.333 -8.252 1.00 97.06 111 ILE A CA 1
ATOM 895 C C . ILE A 1 111 ? 8.993 -9.609 -7.603 1.00 97.06 111 ILE A C 1
ATOM 897 O O . ILE A 1 111 ? 7.804 -9.664 -7.304 1.00 97.06 111 ILE A O 1
ATOM 901 N N . SER A 1 112 ? 9.849 -10.588 -7.301 1.00 97.94 112 SER A N 1
ATOM 902 C CA . SER A 1 112 ? 9.435 -11.837 -6.649 1.00 97.94 112 SER A CA 1
ATOM 903 C C . SER A 1 112 ? 8.827 -11.608 -5.261 1.00 97.94 112 SER A C 1
ATOM 905 O O . SER A 1 112 ? 7.900 -12.315 -4.872 1.00 97.94 112 SER A O 1
ATOM 907 N N . LEU A 1 113 ? 9.299 -10.605 -4.510 1.00 97.81 113 LEU A N 1
ATOM 908 C CA . LEU A 1 113 ? 8.685 -10.225 -3.236 1.00 97.81 113 LEU A CA 1
ATOM 909 C C . LEU A 1 113 ? 7.263 -9.690 -3.436 1.00 97.81 113 LEU A C 1
ATOM 911 O O . LEU A 1 113 ? 6.356 -10.086 -2.702 1.00 97.81 113 LEU A O 1
ATOM 915 N N . VAL A 1 114 ? 7.065 -8.811 -4.422 1.00 97.94 114 VAL A N 1
ATOM 916 C CA . VAL A 1 114 ? 5.739 -8.264 -4.744 1.00 97.94 114 VAL A CA 1
ATOM 917 C C . VAL A 1 114 ? 4.804 -9.379 -5.213 1.00 97.94 114 VAL A C 1
ATOM 919 O O . VAL A 1 114 ? 3.688 -9.476 -4.714 1.00 97.94 114 VAL A O 1
ATOM 922 N N . GLU A 1 115 ? 5.272 -10.261 -6.097 1.00 97.94 115 GLU A N 1
ATOM 923 C CA . GLU A 1 115 ? 4.526 -11.422 -6.593 1.00 97.94 115 GLU A CA 1
ATOM 924 C C . GLU A 1 115 ? 4.071 -12.345 -5.453 1.00 97.94 115 GLU A C 1
ATOM 926 O O . GLU A 1 115 ? 2.889 -12.667 -5.344 1.00 97.94 115 GLU A O 1
ATOM 931 N N . MET A 1 116 ? 4.979 -12.703 -4.540 1.00 98.38 116 MET A N 1
ATOM 932 C CA . MET A 1 116 ? 4.665 -13.548 -3.384 1.00 98.38 116 MET A CA 1
ATOM 933 C C . MET A 1 116 ? 3.620 -12.914 -2.458 1.00 98.38 116 MET A C 1
ATOM 935 O O . MET A 1 116 ? 2.772 -13.618 -1.908 1.00 98.38 116 MET A O 1
ATOM 939 N N . VAL A 1 117 ? 3.664 -11.594 -2.264 1.00 97.69 117 VAL A N 1
ATOM 940 C CA . VAL A 1 117 ? 2.670 -10.903 -1.435 1.00 97.69 117 VAL A CA 1
ATOM 941 C C . VAL A 1 117 ? 1.328 -10.785 -2.147 1.00 97.69 117 VAL A C 1
ATOM 943 O O . VAL A 1 117 ? 0.298 -10.984 -1.506 1.00 97.69 117 VAL A O 1
ATOM 946 N N . LEU A 1 118 ? 1.317 -10.538 -3.458 1.00 97.12 118 LEU A N 1
ATOM 947 C CA . LEU A 1 118 ? 0.085 -10.560 -4.247 1.00 97.12 118 LEU A CA 1
ATOM 948 C C . LEU A 1 118 ? -0.567 -11.948 -4.235 1.00 97.12 118 LEU A C 1
ATOM 950 O O . LEU A 1 118 ? -1.783 -12.029 -4.126 1.00 97.12 118 LEU A O 1
ATOM 954 N N . ALA A 1 119 ? 0.216 -13.031 -4.219 1.00 98.19 119 ALA A N 1
ATOM 955 C CA . ALA A 1 119 ? -0.306 -14.392 -4.061 1.00 98.19 119 ALA A CA 1
ATOM 956 C C . ALA A 1 119 ? -0.976 -14.650 -2.693 1.00 98.19 119 ALA A C 1
ATOM 958 O O . ALA A 1 119 ? -1.737 -15.603 -2.547 1.00 98.19 119 ALA A O 1
ATOM 959 N N . LYS A 1 120 ? -0.699 -13.821 -1.677 1.00 97.94 120 LYS A N 1
ATOM 960 C CA . LYS A 1 120 ? -1.356 -13.868 -0.356 1.00 97.94 120 LYS A CA 1
ATOM 961 C C . LYS A 1 120 ? -2.545 -12.912 -0.250 1.00 97.94 120 LYS A C 1
ATOM 963 O O . LYS A 1 120 ? -3.307 -13.020 0.720 1.00 97.94 120 LYS A O 1
ATOM 968 N N . ALA A 1 121 ? -2.676 -11.984 -1.196 1.00 98.12 121 ALA A N 1
ATOM 969 C CA . ALA A 1 121 ? -3.760 -11.024 -1.230 1.00 98.12 121 ALA A CA 1
ATOM 970 C C . ALA A 1 121 ? -5.069 -11.687 -1.661 1.00 98.12 121 ALA A C 1
ATOM 972 O O . ALA A 1 121 ? -5.076 -12.626 -2.452 1.00 98.12 121 ALA A O 1
ATOM 973 N N . ASP A 1 122 ? -6.173 -11.176 -1.133 1.00 98.50 122 ASP A N 1
ATOM 974 C CA . ASP A 1 122 ? -7.515 -11.643 -1.459 1.00 98.50 122 ASP A CA 1
ATOM 975 C C . ASP A 1 122 ? -8.444 -10.426 -1.590 1.00 98.50 122 ASP A C 1
ATOM 977 O O . ASP A 1 122 ? -8.876 -9.857 -0.578 1.00 98.50 122 ASP A O 1
ATOM 981 N N . PRO A 1 123 ? -8.730 -9.988 -2.831 1.00 97.31 123 PRO A N 1
ATOM 982 C CA . PRO A 1 123 ? -9.600 -8.848 -3.076 1.00 97.31 123 PRO A CA 1
ATOM 983 C C . PRO A 1 123 ? -11.021 -9.045 -2.541 1.00 97.31 123 PRO A C 1
ATOM 985 O O . PRO A 1 123 ? -11.626 -8.068 -2.106 1.00 97.31 123 PRO A O 1
ATOM 988 N N . VAL A 1 124 ? -11.536 -10.281 -2.522 1.00 98.31 124 VAL A N 1
ATOM 989 C CA . VAL A 1 124 ? -12.889 -10.586 -2.033 1.00 98.31 124 VAL A CA 1
ATOM 990 C C . VAL A 1 124 ? -12.960 -10.324 -0.535 1.00 98.31 124 VAL A C 1
ATOM 992 O O . VAL A 1 124 ? -13.822 -9.567 -0.090 1.00 98.31 124 VAL A O 1
ATOM 995 N N . ILE A 1 125 ? -12.000 -10.855 0.228 1.00 98.25 125 ILE A N 1
ATOM 996 C CA . ILE A 1 125 ? -11.913 -10.600 1.672 1.00 98.25 125 ILE A CA 1
ATOM 997 C C . ILE A 1 125 ? -11.722 -9.106 1.935 1.00 98.25 125 ILE A C 1
ATOM 999 O O . ILE A 1 125 ? -12.428 -8.534 2.763 1.00 98.25 125 ILE A O 1
ATOM 1003 N N . SER A 1 126 ? -10.810 -8.446 1.216 1.00 97.75 126 SER A N 1
ATOM 1004 C CA . SER A 1 126 ? -10.575 -7.011 1.415 1.00 97.75 126 SER A CA 1
ATOM 1005 C C . SER A 1 126 ? -11.827 -6.167 1.144 1.00 97.75 126 SER A C 1
ATOM 1007 O O . SER A 1 126 ? -12.090 -5.207 1.865 1.00 97.75 126 SER A O 1
ATOM 1009 N N . ASN A 1 127 ? -12.639 -6.559 0.157 1.00 97.69 127 ASN A N 1
ATOM 1010 C CA . ASN A 1 127 ? -13.892 -5.891 -0.160 1.00 97.69 127 ASN A CA 1
ATOM 1011 C C . ASN A 1 127 ? -14.943 -6.105 0.935 1.00 97.69 127 ASN A C 1
ATOM 1013 O O . ASN A 1 127 ? -15.641 -5.157 1.276 1.00 97.69 127 ASN A O 1
ATOM 1017 N N . TRP A 1 128 ? -15.021 -7.296 1.537 1.00 98.06 128 TRP A N 1
ATOM 1018 C CA . TRP A 1 128 ? -15.897 -7.530 2.691 1.00 98.06 128 TRP A CA 1
ATOM 1019 C C . TRP A 1 128 ? -15.535 -6.644 3.884 1.00 98.06 128 TRP A C 1
ATOM 1021 O O . TRP A 1 128 ? -16.422 -6.031 4.464 1.00 98.06 128 TRP A O 1
ATOM 1031 N N . TYR A 1 129 ? -14.245 -6.482 4.205 1.00 97.88 129 TYR A N 1
ATOM 1032 C CA . TYR A 1 129 ? -13.822 -5.529 5.245 1.00 97.88 129 TYR A CA 1
ATOM 1033 C C . TYR A 1 129 ? -14.321 -4.108 4.961 1.00 97.88 129 TYR A C 1
ATOM 1035 O O . TYR A 1 129 ? -14.741 -3.408 5.877 1.00 97.88 129 TYR A O 1
ATOM 1043 N N . VAL A 1 130 ? -14.276 -3.671 3.700 1.00 97.31 130 VAL A N 1
ATOM 1044 C CA . VAL A 1 130 ? -14.770 -2.345 3.317 1.00 97.31 130 VAL A CA 1
ATOM 1045 C C . VAL A 1 130 ? -16.291 -2.268 3.439 1.00 97.31 130 VAL A C 1
ATOM 1047 O O . VAL A 1 130 ? -16.784 -1.342 4.069 1.00 97.31 130 VAL A O 1
ATOM 1050 N N . GLN A 1 131 ? -17.026 -3.231 2.881 1.00 96.81 131 GLN A N 1
ATOM 1051 C CA . GLN A 1 131 ? -18.492 -3.217 2.877 1.00 96.81 131 GLN A CA 1
ATOM 1052 C C . GLN A 1 131 ? -19.098 -3.290 4.2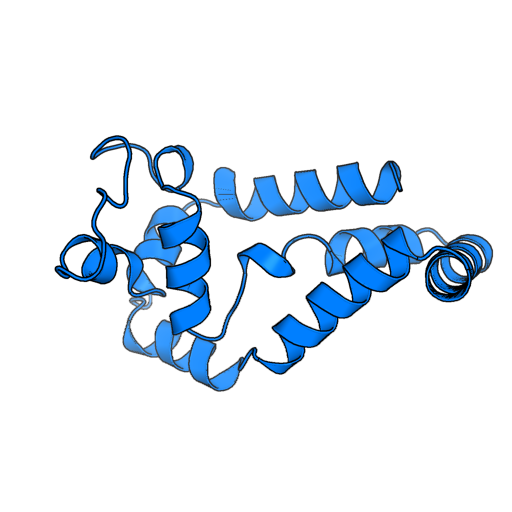81 1.00 96.81 131 GLN A C 1
ATOM 1054 O O . GLN A 1 131 ? -20.090 -2.619 4.544 1.00 96.81 131 GLN A O 1
ATOM 1059 N N . GLU A 1 132 ? -18.493 -4.071 5.175 1.00 96.81 132 GLU A N 1
ATOM 1060 C CA . GLU A 1 132 ? -19.033 -4.293 6.518 1.00 96.81 132 GLU A CA 1
ATOM 1061 C C . GLU A 1 132 ? -18.604 -3.216 7.527 1.00 96.81 132 GLU A C 1
ATOM 1063 O O . GLU A 1 132 ? -19.328 -2.949 8.484 1.00 96.81 132 GLU A O 1
ATOM 1068 N N . LEU A 1 133 ? -17.425 -2.599 7.355 1.00 96.62 133 LEU A N 1
ATOM 1069 C CA . LEU A 1 133 ? -16.835 -1.721 8.382 1.00 96.62 133 LEU A CA 1
ATOM 1070 C C . LEU A 1 133 ? -16.724 -0.250 7.978 1.00 96.62 133 LEU A C 1
ATOM 1072 O O . LEU A 1 133 ? -16.557 0.607 8.848 1.00 96.62 133 LEU A O 1
ATOM 1076 N N . VAL A 1 134 ? -16.768 0.067 6.682 1.00 95.88 134 VAL A N 1
ATOM 1077 C CA . VAL A 1 134 ? -16.668 1.449 6.200 1.00 95.88 134 VAL A CA 1
ATOM 1078 C C . VAL A 1 134 ? -18.080 1.961 5.898 1.00 95.88 134 VAL A C 1
ATOM 1080 O O . VAL A 1 134 ? -18.723 1.441 4.989 1.00 95.88 134 VAL A O 1
ATOM 1083 N N . PRO A 1 135 ? -18.581 2.980 6.624 1.00 90.00 135 PRO A N 1
ATOM 1084 C CA . PRO A 1 135 ? -19.910 3.527 6.380 1.00 90.00 135 PRO A CA 1
ATOM 1085 C C . PRO A 1 135 ? -20.052 4.054 4.951 1.00 90.00 135 PRO A C 1
ATOM 1087 O O . PRO A 1 135 ? -19.148 4.711 4.430 1.00 90.00 135 PRO A O 1
ATOM 1090 N N . VAL A 1 136 ? -21.210 3.804 4.339 1.00 77.00 136 VAL A N 1
ATOM 1091 C CA . VAL A 1 136 ? -21.573 4.411 3.056 1.00 77.00 136 VAL A CA 1
ATOM 1092 C C . VAL A 1 136 ? -21.900 5.881 3.322 1.00 77.00 136 VAL A C 1
ATOM 1094 O O . VAL A 1 136 ? -22.825 6.177 4.077 1.00 77.00 136 VAL A O 1
ATOM 1097 N N . SER A 1 137 ? -21.093 6.786 2.768 1.00 59.66 137 SER A N 1
ATOM 1098 C CA . SER A 1 137 ? -21.309 8.238 2.826 1.00 59.66 137 SER A CA 1
ATOM 1099 C C . SER A 1 137 ? -22.412 8.693 1.884 1.00 59.66 137 SER A C 1
ATOM 1101 O O . SER A 1 137 ? -22.367 8.218 0.724 1.00 59.66 137 SER A O 1
#

Secondary structure (DSSP, 8-state):
-HHHHHHHHHHHHIIIIISTTHHHHHHHHSTHHHHHHSTT-SS-SBSSSSSGGGGB-HHHHHHHHHHTT--HHHHTTHHHHHHHHHHSS-HHHHHHHHHHHHH-HHHHHHHHHHHHHHTT--HHHHHHHHHHHS---

Sequence (137 aa):
MEKLAVESCDYYRNVVYNTRGFNEFFGLSTPVREIGDLKIGSRPSRRSKAGGVTKLRAIPWVFGWTQTRFHLPVWLGVGNAMARVLEKKGSKERGALIEMYKSWPFFRSTISLVEMVLAKADPVISNWYVQELVPVS

Organism: NCBI:txid1561963

InterPro domains:
  IPR015813 Pyruvate/Phosphoenolpyruvate kinase-like domain superfamily [SSF51621] (1-135)
  IPR021135 Phosphoenolpyruvate carboxylase [PF00311] (1-135)
  IPR021135 Phosphoenolpyruvate carboxylase [PTHR30523] (1-134)

Radius of gyration: 17.26 Å; chains: 1; bounding box: 42×28×52 Å

Foldseek 3Di:
DVLLVVQLVVQVCCQCPVDPCNLVLLVQLFCLVVVQVDPPDPDHQFPDPDDGPVGGDPCSVQVRCLVQLNSCVLCRSNVRSLVVQPVPDDPVSVVVLVCCCVPPPVSVVSVVSSVVSNVSHDVVSSVCSCVVGPDDD